Protein 2HEW (pdb70)

B-factor: mean 20.89, std 6.76, range [7.82, 51.7]

Sequence (128 aa):
PPIQRLRGAVTRCEDGQLFISSYKNEYQTMEVQNNSVVIKCDGLYIIYLKGSFFQEVKIDLHFREDHNPISIPMLNDGRRIVFTVVASLAFKDKVYLTVNAPDTLCEHLQINDGELIVVQLTPGYCAP

Radius of gyration: 14.14 Å; Cα contacts (8 Å, |Δi|>4): 335; chains: 1; bounding box: 26×26×40 Å

Solvent-accessible surface area: 7323 Å² total; per-residue (Å²): 137,68,111,8,68,1,53,0,15,2,50,134,4,76,108,19,45,0,59,7,36,58,196,67,151,74,144,43,29,12,120,43,109,128,28,12,0,11,0,78,3,47,10,80,0,48,3,50,5,88,3,32,1,126,44,140,9,141,0,33,4,40,17,65,184,106,98,130,55,54,67,5,70,32,62,168,75,16,169,112,0,65,45,81,14,89,9,58,3,42,76,150,23,74,0,66,0,35,12,117,40,93,68,91,83,1,82,140,10,100,10,56,116,5,24,0,42,0,40,20,93,53,127,35,139,34,15,153

Secondary structure (DSSP, 8-state):
-PPPEEEEEEEEEETTEEEEE--SSS---SEEETTEEE--B-EEEEEEEEEEESS---EEEE--TTSPPEEEPPPTTSSEEEEEEEEEE-TT-EEEEEE-S-HHHHHH--EEEEEEEEEE-S---B--

Structure (mmCIF, N/CA/C/O backbone):
data_2HEW
#
_entry.id   2HEW
#
_cell.length_a   74.149
_cell.length_b   74.149
_cell.length_c   48.815
_cell.angle_alpha   90.00
_cell.angle_beta   90.00
_cell.angle_gamma   120.00
#
_symmetry.space_group_name_H-M   'P 63'
#
loop_
_entity.id
_entity.type
_entity.pdbx_description
1 polymer 'Tumor necrosis factor ligand superfamily member 4'
2 non-polymer 2-acetamido-2-deoxy-beta-D-glucopyranose
3 non-polymer 'SULFATE ION'
4 water water
#
loop_
_atom_site.group_PDB
_atom_site.id
_atom_site.type_symbol
_atom_site.label_atom_id
_atom_site.label_alt_id
_atom_site.label_comp_id
_atom_site.label_asym_id
_atom_site.label_entity_id
_atom_site.label_seq_id
_atom_site.pdbx_PDB_ins_code
_atom_site.Cartn_x
_atom_site.Cartn_y
_atom_site.Cartn_z
_atom_site.occupancy
_atom_site.B_iso_or_equiv
_atom_site.auth_seq_id
_atom_site.auth_comp_id
_atom_site.auth_asym_id
_atom_site.auth_atom_id
_atom_site.pdbx_PDB_model_num
ATOM 1 N N . PRO A 1 12 ? -8.814 50.033 10.354 1.00 34.33 58 PRO F N 1
ATOM 2 C CA . PRO A 1 12 ? -8.301 50.948 11.372 1.00 31.11 58 PRO F CA 1
ATOM 3 C C . PRO A 1 12 ? -7.016 50.459 12.046 1.00 28.59 58 PRO F C 1
ATOM 4 O O . PRO A 1 12 ? -6.696 49.268 11.996 1.00 31.80 58 PRO F O 1
ATOM 8 N N . PRO A 1 13 ? -6.284 51.377 12.689 1.00 24.78 59 PRO F N 1
ATOM 9 C CA . PRO A 1 13 ? -5.044 51.002 13.358 1.00 22.83 59 PRO F CA 1
ATOM 10 C C . PRO A 1 13 ? -5.311 50.248 14.657 1.00 20.93 59 PRO F C 1
ATOM 11 O O . PRO A 1 13 ? -6.440 50.240 15.146 1.00 21.96 59 PRO F O 1
ATOM 15 N N . ILE A 1 14 ? -4.277 49.624 15.214 1.00 18.99 60 ILE F N 1
ATOM 16 C CA . ILE A 1 14 ? -4.388 49.070 16.564 1.00 17.63 60 ILE F CA 1
ATOM 17 C C . ILE A 1 14 ? -4.936 50.167 17.473 1.00 16.83 60 ILE F C 1
ATOM 18 O O . ILE A 1 14 ? -4.466 51.307 17.464 1.00 16.48 60 ILE F O 1
ATOM 23 N N . GLN A 1 15 ? -5.944 49.821 18.259 1.00 15.12 61 GLN F N 1
ATOM 24 C CA . GLN A 1 15 ? -6.622 50.801 19.088 1.00 14.99 61 GLN F CA 1
ATOM 25 C C . GLN A 1 15 ? -5.864 51.014 20.381 1.00 15.33 61 GLN F C 1
ATOM 26 O O . GLN A 1 15 ? -5.596 50.062 21.102 1.00 16.88 61 GLN F O 1
ATOM 32 N N . ARG A 1 16 ? -5.496 52.261 20.657 1.00 12.95 62 ARG F N 1
ATOM 33 C CA . ARG A 1 16 ? -4.871 52.582 21.931 1.00 14.89 62 ARG F CA 1
ATOM 34 C C . ARG A 1 16 ? -5.129 53.999 22.368 1.00 13.29 62 ARG F C 1
ATOM 35 O O . ARG A 1 16 ? -5.370 54.904 21.557 1.00 13.99 62 ARG F O 1
ATOM 43 N N . LEU A 1 17 ? -5.053 54.174 23.675 1.00 15.59 63 LEU F N 1
ATOM 44 C CA . LEU A 1 17 ? -5.120 55.475 24.284 1.00 15.28 63 LEU F CA 1
ATOM 45 C C . LEU A 1 17 ? -4.268 55.452 25.542 1.00 15.13 63 LEU F C 1
ATOM 46 O O . LEU A 1 17 ? -4.352 54.512 26.329 1.00 16.78 63 LEU F O 1
ATOM 51 N N . ARG A 1 18 ? -3.458 56.495 25.735 1.00 14.74 64 ARG F N 1
ATOM 52 C CA . ARG A 1 18 ? -2.756 56.693 27.004 1.00 15.20 64 ARG F CA 1
ATOM 53 C C . ARG A 1 18 ? -3.194 58.044 27.521 1.00 15.62 64 ARG F C 1
ATOM 54 O O . ARG A 1 18 ? -2.877 59.066 26.922 1.00 17.48 64 ARG F O 1
ATOM 62 N N . GLY A 1 19 ? -3.961 58.038 28.603 1.00 16.07 65 GLY F N 1
ATOM 63 C CA . GLY A 1 19 ? -4.540 59.258 29.140 1.00 16.98 65 GLY F CA 1
ATOM 64 C C . GLY A 1 19 ? -3.985 59.627 30.494 1.00 17.09 65 GLY F C 1
ATOM 65 O O . GLY A 1 19 ? -3.574 58.766 31.266 1.00 17.37 65 GLY F O 1
ATOM 66 N N . ALA A 1 20 ? -4.007 60.916 30.790 1.00 16.38 66 ALA F N 1
ATOM 67 C CA . ALA A 1 20 ? -3.642 61.399 32.106 1.00 16.35 66 ALA F CA 1
ATOM 68 C C . ALA A 1 20 ? -4.859 61.239 32.997 1.00 17.26 66 ALA F C 1
ATOM 69 O O . ALA A 1 20 ? -5.966 61.570 32.593 1.00 17.71 66 ALA F O 1
ATOM 71 N N . VAL A 1 21 ? -4.646 60.733 34.203 1.00 16.06 67 VAL F N 1
ATOM 72 C CA . VAL A 1 21 ? -5.707 60.630 35.195 1.00 15.78 67 VAL F CA 1
ATOM 73 C C . VAL A 1 21 ? -5.400 61.748 36.175 1.00 16.24 67 VAL F C 1
ATOM 74 O O . VAL A 1 21 ? -4.469 61.650 36.961 1.00 16.41 67 VAL F O 1
ATOM 78 N N . THR A 1 22 ? -6.176 62.829 36.088 1.00 16.02 68 THR F N 1
ATOM 79 C CA . THR A 1 22 ? -5.739 64.134 36.582 1.00 17.34 68 THR F CA 1
ATOM 80 C C . THR A 1 22 ? -6.254 64.528 37.962 1.00 16.44 68 THR F C 1
ATOM 81 O O . THR A 1 22 ? -5.555 65.214 38.718 1.00 17.65 68 THR F O 1
ATOM 85 N N . ARG A 1 23 ? -7.485 64.131 38.263 1.00 15.75 69 ARG F N 1
ATOM 86 C CA . ARG A 1 23 ? -8.193 64.572 39.461 1.00 15.68 69 ARG F CA 1
ATOM 87 C C . ARG A 1 23 ? -9.492 63.789 39.613 1.00 12.99 69 ARG F C 1
ATOM 88 O O . ARG A 1 23 ? -9.860 63.008 38.737 1.00 14.41 69 ARG F O 1
ATOM 96 N N . CYS A 1 24 ? -10.176 64.011 40.733 1.00 13.36 70 CYS F N 1
ATOM 97 C CA . CYS A 1 24 ? -11.494 63.447 40.992 1.00 13.78 70 CYS F CA 1
ATOM 98 C C . CYS A 1 24 ? -12.499 64.579 41.171 1.00 15.06 70 CYS F C 1
ATOM 99 O O . CYS A 1 24 ? -12.214 65.552 41.860 1.00 13.74 70 CYS F O 1
ATOM 102 N N . GLU A 1 25 ? -13.655 64.460 40.526 1.00 15.36 71 GLU F N 1
ATOM 103 C CA . GLU A 1 25 ? -14.777 65.355 40.781 1.00 18.85 71 GLU F CA 1
ATOM 104 C C . GLU A 1 25 ? -16.073 64.565 40.751 1.00 18.90 71 GLU F C 1
ATOM 105 O O . GLU A 1 25 ? -16.279 63.758 39.850 1.00 17.04 71 GLU F O 1
ATOM 111 N N . ASP A 1 26 ? -16.935 64.815 41.738 1.00 18.71 72 ASP F N 1
ATOM 112 C CA . ASP A 1 26 ? -18.229 64.142 41.848 1.00 18.22 72 ASP F CA 1
ATOM 113 C C . ASP A 1 26 ? -18.122 62.616 41.733 1.00 18.15 72 ASP F C 1
ATOM 114 O O . ASP A 1 26 ? -18.972 61.969 41.127 1.00 19.94 72 ASP F O 1
ATOM 119 N N . GLY A 1 27 ? -17.073 62.047 42.320 1.00 15.68 73 GLY F N 1
ATOM 120 C CA . GLY A 1 27 ? -16.909 60.601 42.363 1.00 15.91 73 GLY F CA 1
ATOM 121 C C . GLY A 1 27 ? -16.345 59.957 41.108 1.00 16.51 73 GLY F C 1
ATOM 122 O O . GLY A 1 27 ? -16.293 58.738 41.031 1.00 17.61 73 GLY F O 1
ATOM 123 N N . GLN A 1 28 ? -15.919 60.764 40.136 1.00 15.15 74 GLN F N 1
ATOM 124 C CA . GLN A 1 28 ? -15.341 60.238 38.905 1.00 14.99 74 GLN F CA 1
ATOM 125 C C . GLN A 1 28 ? -13.936 60.793 38.719 1.00 13.87 74 GLN F C 1
ATOM 126 O O . GLN A 1 28 ? -13.695 61.984 38.925 1.00 15.30 74 GLN F O 1
ATOM 132 N N . LEU A 1 29 ? -13.014 59.921 38.324 1.00 14.21 75 LEU F N 1
ATOM 133 C CA . LEU A 1 29 ? -11.676 60.362 37.957 1.00 13.72 75 LEU F CA 1
ATOM 134 C C . LEU A 1 29 ? -11.705 60.914 36.552 1.00 14.36 75 LEU F C 1
ATOM 135 O O . LEU A 1 29 ? -12.272 60.311 35.645 1.00 17.12 75 LEU F O 1
ATOM 140 N N . PHE A 1 30 ? -11.087 62.072 36.381 1.00 13.68 76 PHE F N 1
ATOM 141 C CA . PHE A 1 30 ? -10.998 62.699 35.074 1.00 13.76 76 PHE F CA 1
ATOM 142 C C . PHE A 1 30 ? -9.877 62.062 34.267 1.00 15.24 76 PHE F C 1
ATOM 143 O O . PHE A 1 30 ? -8.825 61.708 34.806 1.00 17.61 76 PHE F O 1
ATOM 151 N N . ILE A 1 31 ? -10.128 61.905 32.973 1.00 15.50 77 ILE F N 1
ATOM 152 C CA . ILE A 1 31 ? -9.175 61.315 32.048 1.00 15.38 77 ILE F CA 1
ATOM 153 C C . ILE A 1 31 ? -8.991 62.281 30.897 1.00 18.04 77 ILE F C 1
ATOM 154 O O . ILE A 1 31 ? -9.970 62.691 30.271 1.00 19.54 77 ILE F O 1
ATOM 159 N N . SER A 1 32 ? -7.734 62.620 30.634 1.00 18.39 78 SER F N 1
ATOM 160 C CA . SER A 1 32 ? -7.343 63.575 29.602 1.00 19.51 78 SER F CA 1
ATOM 161 C C . SER A 1 32 ? -6.473 62.879 28.557 1.00 19.75 78 SER F C 1
ATOM 162 O O . SER A 1 32 ? -5.622 62.068 28.902 1.00 21.81 78 SER F O 1
ATOM 165 N N . SER A 1 33 ? -6.669 63.206 27.284 1.00 21.32 79 SER F N 1
ATOM 166 C CA . SER A 1 33 ? -5.804 62.674 26.231 1.00 20.00 79 SER F CA 1
ATOM 167 C C . SER A 1 33 ? -4.481 63.451 26.087 1.00 19.51 79 SER F C 1
ATOM 168 O O . SER A 1 33 ? -3.704 63.159 25.176 1.00 18.96 79 SER F O 1
ATOM 171 N N . TYR A 1 34 ? -4.221 64.411 26.986 1.00 18.72 80 TYR F N 1
ATOM 172 C CA . TYR A 1 34 ? -2.985 65.209 26.973 1.00 19.32 80 TYR F CA 1
ATOM 173 C C . TYR A 1 34 ? -1.793 64.412 27.493 1.00 20.18 80 TYR F C 1
ATOM 174 O O . TYR A 1 34 ? -1.374 64.542 28.651 1.00 22.67 80 TYR F O 1
ATOM 183 N N . LYS A 1 35 ? -1.264 63.577 26.611 1.00 18.78 81 LYS F N 1
ATOM 184 C CA . LYS A 1 35 ? -0.049 62.807 26.843 1.00 17.48 81 LYS F CA 1
ATOM 185 C C . LYS A 1 35 ? 0.719 62.769 25.531 1.00 17.08 81 LYS F C 1
ATOM 186 O O . LYS A 1 35 ? 0.126 62.916 24.449 1.00 16.54 81 LYS F O 1
ATOM 192 N N . ASN A 1 36 ? 2.026 62.536 25.609 1.00 15.86 82 ASN F N 1
ATOM 193 C CA . ASN A 1 36 ? 2.833 62.369 24.396 1.00 14.60 82 ASN F CA 1
ATOM 194 C C . ASN A 1 36 ? 2.657 60.972 23.832 1.00 16.29 82 ASN F C 1
ATOM 195 O O . ASN A 1 36 ? 3.543 60.120 23.922 1.00 16.92 82 ASN F O 1
ATOM 200 N N . GLU A 1 37 ? 1.482 60.748 23.254 1.00 15.38 83 GLU F N 1
ATOM 201 C CA . GLU A 1 37 ? 1.122 59.460 22.708 1.00 15.56 83 GLU F CA 1
ATOM 202 C C . GLU A 1 37 ? 0.269 59.677 21.484 1.00 15.38 83 GLU F C 1
ATOM 203 O O . GLU A 1 37 ? -0.584 60.562 21.469 1.00 16.73 83 GLU F O 1
ATOM 209 N N . TYR A 1 38 ? 0.492 58.859 20.465 1.00 16.41 84 TYR F N 1
ATOM 210 C CA . TYR A 1 38 ? -0.396 58.829 19.316 1.00 16.91 84 TYR F CA 1
ATOM 211 C C . TYR A 1 38 ? -1.656 58.074 19.738 1.00 15.81 84 TYR F C 1
ATOM 212 O O . TYR A 1 38 ? -1.608 56.865 19.994 1.00 17.73 84 TYR F O 1
ATOM 221 N N . GLN A 1 39 ? -2.762 58.808 19.859 1.00 15.47 85 GLN F N 1
ATOM 222 C CA . GLN A 1 39 ? -4.028 58.250 20.328 1.00 15.86 85 GLN F CA 1
ATOM 223 C C . GLN A 1 39 ? -4.845 57.810 19.131 1.00 17.47 85 GLN F C 1
ATOM 224 O O . GLN A 1 39 ? -4.950 58.540 18.143 1.00 19.66 85 GLN F O 1
ATOM 230 N N . THR A 1 40 ? -5.419 56.616 19.211 1.00 16.44 86 THR F N 1
ATOM 231 C CA . THR A 1 40 ? -6.337 56.154 18.169 1.00 15.71 86 THR F CA 1
ATOM 232 C C . THR A 1 40 ? -7.744 55.882 18.709 1.00 17.57 86 THR F C 1
ATOM 233 O O . THR A 1 40 ? -8.589 55.374 17.978 1.00 20.26 86 THR F O 1
ATOM 237 N N . MET A 1 41 ? -7.986 56.209 19.980 1.00 18.29 87 MET F N 1
ATOM 238 C CA . MET A 1 41 ? -9.334 56.211 20.557 1.00 18.67 87 MET F CA 1
ATOM 239 C C . MET A 1 41 ? -9.654 57.583 21.151 1.00 20.47 87 MET F C 1
ATOM 240 O O . MET A 1 41 ? -8.753 58.341 21.507 1.00 21.71 87 MET F O 1
ATOM 245 N N . GLU A 1 42 ? -10.945 57.890 21.253 1.00 19.52 88 GLU F N 1
ATOM 246 C CA . GLU A 1 42 ? -11.405 59.157 21.811 1.00 21.86 88 GLU F CA 1
ATOM 247 C C . GLU A 1 42 ? -11.726 59.044 23.292 1.00 18.59 88 GLU F C 1
ATOM 248 O O . GLU A 1 42 ? -12.140 57.991 23.775 1.00 17.20 88 GLU F O 1
ATOM 254 N N . VAL A 1 43 ? -11.543 60.149 24.005 1.00 19.38 89 VAL F N 1
ATOM 255 C CA . VAL A 1 43 ? -12.087 60.314 25.344 1.00 20.00 89 VAL F CA 1
ATOM 256 C C . VAL A 1 43 ? -13.292 61.245 25.245 1.00 19.55 89 VAL F C 1
ATOM 257 O O . VAL A 1 43 ? -13.207 62.333 24.661 1.00 22.14 89 VAL F O 1
ATOM 261 N N . GLN A 1 44 ? -14.410 60.806 25.809 1.00 19.88 90 GLN F N 1
ATOM 262 C CA . GLN A 1 44 ? -15.640 61.583 25.830 1.00 21.47 90 GLN F CA 1
ATOM 263 C C . GLN A 1 44 ? -16.182 61.545 27.253 1.00 18.25 90 GLN F C 1
ATOM 264 O O . GLN A 1 44 ? -16.403 60.470 27.808 1.00 20.71 90 GLN F O 1
ATOM 270 N N . ASN A 1 45 ? -16.380 62.720 27.845 1.00 21.03 91 ASN F N 1
ATOM 271 C CA . ASN A 1 45 ? -16.901 62.822 29.201 1.00 21.23 91 ASN F CA 1
ATOM 272 C C . ASN A 1 45 ? -16.132 61.924 30.169 1.00 17.84 91 ASN F C 1
ATOM 273 O O . ASN A 1 45 ? -16.724 61.172 30.941 1.00 20.54 91 ASN F O 1
ATOM 278 N N . ASN A 1 46 ? -14.803 61.994 30.091 1.00 16.95 92 ASN F N 1
ATOM 279 C CA . ASN A 1 46 ? -13.917 61.260 30.994 1.00 16.49 92 ASN F CA 1
ATOM 280 C C . ASN A 1 46 ? -14.051 59.736 30.915 1.00 16.96 92 ASN F C 1
ATOM 281 O O . ASN A 1 46 ? -13.731 59.020 31.867 1.00 16.93 92 ASN F O 1
ATOM 286 N N . SER A 1 47 ? -14.492 59.255 29.753 1.00 16.02 93 SER F N 1
ATOM 287 C CA . SER A 1 47 ? -14.522 57.828 29.444 1.00 17.15 93 SER F CA 1
ATOM 288 C C . SER A 1 47 ? -13.798 57.571 28.132 1.00 16.44 93 SER F C 1
ATOM 289 O O . SER A 1 47 ? -13.916 58.351 27.182 1.00 17.56 93 SER F O 1
ATOM 294 N N . VAL A 1 48 ? -13.091 56.448 28.067 1.00 14.99 94 VAL F N 1
ATOM 295 C CA . VAL A 1 48 ? -12.469 56.017 26.827 1.00 15.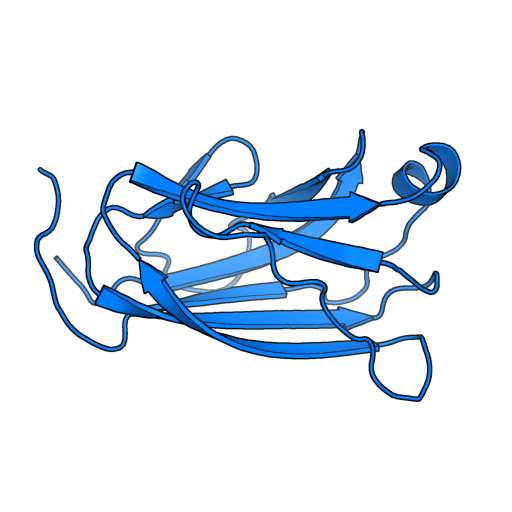91 94 VAL F CA 1
ATOM 296 C C . VAL A 1 48 ? -13.539 55.278 26.029 1.00 16.36 94 VAL F C 1
ATOM 297 O O . VAL A 1 48 ? -14.149 54.330 26.527 1.00 15.62 94 VAL F O 1
ATOM 301 N N . VAL A 1 49 ? -13.748 55.718 24.791 1.00 16.33 95 VAL F N 1
ATOM 302 C CA . VAL A 1 49 ? -14.816 55.218 23.935 1.00 16.51 95 VAL F CA 1
ATOM 303 C C . VAL A 1 49 ? -14.293 54.088 23.062 1.00 15.55 95 VAL F C 1
ATOM 304 O O . VAL A 1 49 ? -13.435 54.302 22.218 1.00 16.77 95 VAL F O 1
ATOM 308 N N . ILE A 1 50 ? -14.809 52.881 23.264 1.00 14.81 96 ILE F N 1
ATOM 309 C CA . ILE A 1 50 ? -14.377 51.738 22.468 1.00 13.75 96 ILE F CA 1
ATOM 310 C C . ILE A 1 50 ? -15.133 51.713 21.146 1.00 13.88 96 ILE F C 1
ATOM 311 O O . ILE A 1 50 ? -16.361 51.779 21.116 1.00 14.74 96 ILE F O 1
ATOM 316 N N . LYS A 1 51 ? -14.384 51.615 20.052 1.00 15.75 97 LYS F N 1
ATOM 317 C CA . LYS A 1 51 ? -14.975 51.525 18.721 1.00 17.05 97 LYS F CA 1
ATOM 318 C C . LYS A 1 51 ? -14.785 50.158 18.073 1.00 15.63 97 LYS F C 1
ATOM 319 O O . LYS A 1 51 ? -15.608 49.755 17.258 1.00 16.53 97 LYS F O 1
ATOM 325 N N . CYS A 1 52 ? -13.719 49.452 18.447 1.00 14.49 98 CYS F N 1
ATOM 326 C CA . CYS A 1 52 ? -13.404 48.148 17.881 1.00 14.80 98 CYS F CA 1
ATOM 327 C C . CYS A 1 52 ? -13.377 47.053 18.937 1.00 14.64 98 CYS F C 1
ATOM 328 O O . CYS A 1 52 ? -12.811 47.221 20.012 1.00 15.41 98 CYS F O 1
ATOM 331 N N . ASP A 1 53 ? -13.964 45.912 18.604 1.00 13.84 99 ASP F N 1
ATOM 332 C CA . ASP A 1 53 ? -13.924 44.754 19.487 1.00 14.62 99 ASP F CA 1
ATOM 333 C C . ASP A 1 53 ? -12.493 44.250 19.624 1.00 14.33 99 ASP F C 1
ATOM 334 O O . ASP A 1 53 ? -11.685 44.360 18.704 1.00 14.84 99 ASP F O 1
ATOM 339 N N . GLY A 1 54 ? -12.199 43.645 20.760 1.00 14.54 100 GLY F N 1
ATOM 340 C CA . GLY A 1 54 ? -10.937 42.952 20.933 1.00 15.13 100 GLY F CA 1
ATOM 341 C C . GLY A 1 54 ? -10.671 42.639 22.386 1.00 12.39 100 GLY F C 1
ATOM 342 O O . GLY A 1 54 ? -11.386 43.120 23.289 1.00 14.68 100 GLY F O 1
ATOM 343 N N . LEU A 1 55 ? -9.650 41.820 22.618 1.00 13.67 101 LEU F N 1
ATOM 344 C CA . LEU A 1 55 ? -9.042 41.757 23.940 1.00 14.27 101 LEU F CA 1
ATOM 345 C C . LEU A 1 55 ? -8.157 42.984 24.075 1.00 13.65 101 LEU F C 1
ATOM 346 O O . LEU A 1 55 ? -7.434 43.331 23.136 1.00 15.01 101 LEU F O 1
ATOM 351 N N . TYR A 1 56 ? -8.285 43.680 25.199 1.00 13.98 102 TYR F N 1
ATOM 352 C CA . TYR A 1 56 ? -7.477 44.854 25.493 1.00 13.82 102 TYR F CA 1
ATOM 353 C C . TYR A 1 56 ? -6.790 44.700 26.845 1.00 14.44 102 TYR F C 1
ATOM 354 O O . TYR A 1 56 ? -7.348 44.110 27.776 1.00 15.36 102 TYR F O 1
ATOM 363 N N . ILE A 1 57 ? -5.589 45.254 26.960 1.00 14.20 103 ILE F N 1
ATOM 364 C CA . ILE A 1 57 ? -5.059 45.559 28.291 1.00 15.09 103 ILE F CA 1
ATOM 365 C C . ILE A 1 57 ? -5.570 46.907 28.744 1.00 14.96 103 ILE F C 1
ATOM 366 O O . ILE A 1 57 ? -5.661 47.845 27.956 1.00 16.30 103 ILE F O 1
ATOM 375 N N . ILE A 1 58 ? -5.932 46.969 30.023 1.00 16.20 104 ILE F N 1
ATOM 376 C CA . ILE A 1 58 ? -6.277 48.209 30.699 1.00 16.16 104 ILE F CA 1
ATOM 377 C C . ILE A 1 58 ? -5.314 48.280 31.874 1.00 16.48 104 ILE F C 1
ATOM 378 O O . ILE A 1 58 ? -5.273 47.374 32.704 1.00 18.15 104 ILE F O 1
ATOM 383 N N . TYR A 1 59 ? -4.541 49.357 31.921 1.00 16.16 105 TYR F N 1
ATOM 384 C CA . TYR A 1 59 ? -3.461 49.531 32.876 1.00 15.69 105 TYR F CA 1
ATOM 385 C C . TYR A 1 59 ? -3.627 50.883 33.541 1.00 15.73 105 TYR F C 1
ATOM 386 O O . TYR A 1 59 ? -3.825 51.891 32.863 1.00 15.44 105 TYR F O 1
ATOM 395 N N . LEU A 1 60 ? -3.557 50.893 34.869 1.00 14.76 106 LEU F N 1
ATOM 396 C CA . LEU A 1 60 ? -3.658 52.130 35.637 1.00 14.47 106 LEU F CA 1
ATOM 397 C C . LEU A 1 60 ? -2.442 52.239 36.529 1.00 13.95 106 LEU F C 1
ATOM 398 O O . LEU A 1 60 ? -2.086 51.284 37.214 1.00 14.71 106 LEU F O 1
ATOM 403 N N . LYS A 1 61 ? -1.829 53.417 36.518 1.00 15.12 107 LYS F N 1
ATOM 404 C CA . LYS A 1 61 ? -0.709 53.736 37.393 1.00 16.76 107 LYS F CA 1
ATOM 405 C C . LYS A 1 61 ? -0.951 55.106 38.002 1.00 15.25 107 LYS F C 1
ATOM 406 O O . LYS A 1 61 ? -1.480 56.001 37.341 1.00 16.52 107 LYS F O 1
ATOM 412 N N . GLY A 1 62 ? -0.551 55.275 39.254 1.00 15.84 108 GLY F N 1
ATOM 413 C CA . GLY A 1 62 ? -0.525 56.604 39.835 1.00 17.05 108 GLY F CA 1
ATOM 414 C C . GLY A 1 62 ? -0.120 56.573 41.279 1.00 15.99 108 GLY F C 1
ATOM 415 O O . GLY A 1 62 ? -0.146 55.517 41.905 1.00 16.11 108 GLY F O 1
ATOM 416 N N . SER A 1 63 ? 0.285 57.740 41.774 1.00 16.46 109 SER F N 1
ATOM 417 C CA . SER A 1 63 ? 0.602 57.933 43.169 1.00 16.17 109 SER F CA 1
ATOM 418 C C . SER A 1 63 ? -0.559 58.746 43.718 1.00 16.11 109 SER F C 1
ATOM 419 O O . SER A 1 63 ? -0.820 59.859 43.274 1.00 17.46 109 SER F O 1
ATOM 422 N N . PHE A 1 64 ? -1.306 58.128 44.615 1.00 19.35 110 PHE F N 1
ATOM 423 C CA . PHE A 1 64 ? -2.567 58.672 45.091 1.00 20.30 110 PHE F CA 1
ATOM 424 C C . PHE A 1 64 ? -2.337 58.995 46.546 1.00 20.38 110 PHE F C 1
ATOM 425 O O . PHE A 1 64 ? -1.917 58.137 47.310 1.00 24.51 110 PHE F O 1
ATOM 433 N N . PHE A 1 65 ? -2.606 60.238 46.937 1.00 21.82 111 PHE F N 1
ATOM 434 C CA . PHE A 1 65 ? -2.237 60.718 48.272 1.00 20.62 111 PHE F CA 1
ATOM 435 C C . PHE A 1 65 ? -3.350 60.583 49.318 1.00 21.22 111 PHE F C 1
ATOM 436 O O . PHE A 1 65 ? -3.267 61.148 50.405 1.00 19.63 111 PHE F O 1
ATOM 444 N N . GLN A 1 66 ? -4.389 59.829 48.972 1.00 21.77 112 GLN F N 1
ATOM 445 C CA . GLN A 1 66 ? -5.268 59.221 49.968 1.00 23.59 112 GLN F CA 1
ATOM 446 C C . GLN A 1 66 ? -5.323 57.731 49.638 1.00 24.59 112 GL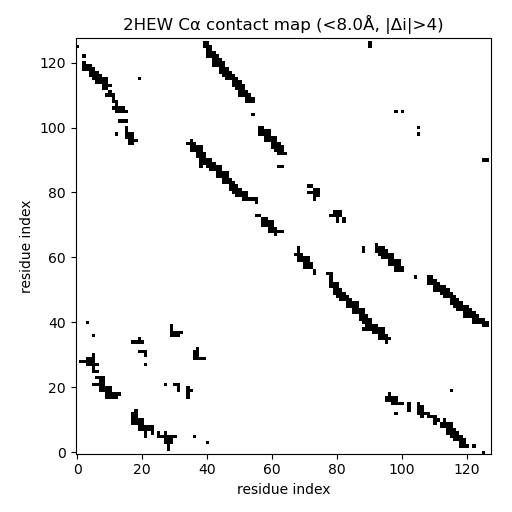N F C 1
ATOM 447 O O . GLN A 1 66 ? -5.178 57.359 48.478 1.00 25.87 112 GLN F O 1
ATOM 453 N N . GLU A 1 67 ? -5.491 56.887 50.654 1.00 25.73 113 GLU F N 1
ATOM 454 C CA . GLU A 1 67 ? -5.797 55.481 50.417 1.00 24.69 113 GLU F CA 1
ATOM 455 C C . GLU A 1 67 ? -7.163 55.469 49.762 1.00 22.34 113 GLU F C 1
ATOM 456 O O . GLU A 1 67 ? -8.122 56.003 50.317 1.00 23.49 113 GLU F O 1
ATOM 462 N N . VAL A 1 68 ? -7.239 54.891 48.567 1.00 21.67 114 VAL F N 1
ATOM 463 C CA . VAL A 1 68 ? -8.395 55.079 47.695 1.00 22.38 114 VAL F CA 1
ATOM 464 C C . VAL A 1 68 ? -9.012 53.758 47.298 1.00 21.58 114 VAL F C 1
ATOM 465 O O . VAL A 1 68 ? -8.313 52.746 47.153 1.00 22.59 114 VAL F O 1
ATOM 469 N N . LYS A 1 69 ? -10.332 53.782 47.142 1.00 21.32 115 LYS F N 1
ATOM 470 C CA . LYS A 1 69 ? -11.089 52.668 46.592 1.00 20.88 115 LYS F CA 1
ATOM 471 C C . LYS A 1 69 ? -11.607 53.108 45.229 1.00 20.11 115 LYS F C 1
ATOM 472 O O . LYS A 1 69 ? -12.642 53.778 45.141 1.00 19.68 115 LYS F O 1
ATOM 478 N N . ILE A 1 70 ? -10.860 52.753 44.186 1.00 18.52 116 ILE F N 1
ATOM 479 C CA . ILE A 1 70 ? -11.212 53.095 42.810 1.00 18.46 116 ILE F CA 1
ATOM 480 C C . ILE A 1 70 ? -11.834 51.879 42.131 1.00 17.28 116 ILE F C 1
ATOM 481 O O . ILE A 1 70 ? -11.321 50.767 42.257 1.00 19.11 116 ILE F O 1
ATOM 486 N N . ASP A 1 71 ? -12.923 52.108 41.397 1.00 15.31 117 ASP F N 1
ATOM 487 C CA . ASP A 1 71 ? -13.569 51.077 40.589 1.00 15.89 117 ASP F CA 1
ATOM 488 C C . ASP A 1 71 ? -13.319 51.339 39.109 1.00 14.80 117 ASP F C 1
ATOM 489 O O . ASP A 1 71 ? -13.548 52.452 38.622 1.00 15.53 117 ASP F O 1
ATOM 494 N N . LEU A 1 72 ? -12.862 50.303 38.407 1.00 15.66 118 LEU F N 1
ATOM 495 C CA . LEU A 1 72 ? -12.700 50.326 36.956 1.00 15.55 118 LEU F CA 1
ATOM 496 C C . LEU A 1 72 ? -13.951 49.757 36.283 1.00 15.63 118 LEU F C 1
ATOM 497 O O . LEU A 1 72 ? -14.297 48.588 36.479 1.00 16.62 118 LEU F O 1
ATOM 502 N N . HIS A 1 73 ? -14.616 50.607 35.508 1.00 15.26 119 HIS F N 1
ATOM 503 C CA . HIS A 1 73 ? -15.784 50.241 34.718 1.00 16.07 119 HIS F CA 1
ATOM 504 C C . HIS A 1 73 ? -15.335 50.070 33.276 1.00 17.52 119 HIS F C 1
ATOM 505 O O . HIS A 1 73 ? -14.670 50.942 32.724 1.00 18.05 119 HIS F O 1
ATOM 512 N N . PHE A 1 74 ? -15.694 48.943 32.670 1.00 17.51 120 PHE F N 1
ATOM 513 C CA . PHE A 1 74 ? -15.238 48.637 31.315 1.00 19.20 120 PHE F CA 1
ATOM 514 C C . PHE A 1 74 ? -16.336 48.075 30.408 1.00 18.39 120 PHE F C 1
ATOM 515 O O . PHE A 1 74 ? -16.254 48.192 29.187 1.00 19.63 120 PHE F O 1
ATOM 523 N N . ARG A 1 75 ? -17.368 47.483 30.998 1.00 18.34 121 ARG F N 1
ATOM 524 C CA . ARG A 1 75 ? -18.519 47.009 30.228 1.00 17.91 121 ARG F CA 1
ATOM 525 C C . ARG A 1 75 ? -19.714 46.860 31.166 1.00 19.17 121 ARG F C 1
ATOM 526 O O . ARG A 1 75 ? -19.580 46.369 32.293 1.00 21.56 121 ARG F O 1
ATOM 534 N N . GLU A 1 76 ? -20.881 47.297 30.697 1.00 20.01 122 GLU F N 1
ATOM 535 C CA . GLU A 1 76 ? -22.066 47.418 31.558 1.00 22.57 122 GLU F CA 1
ATOM 536 C C . GLU A 1 76 ? -22.639 46.086 32.040 1.00 21.47 122 GLU F C 1
ATOM 537 O O . GLU A 1 76 ? -23.363 46.048 33.038 1.00 23.19 122 GLU F O 1
ATOM 543 N N . ASP A 1 77 ? -22.324 45.004 31.328 1.00 20.73 123 ASP F N 1
ATOM 544 C CA . ASP A 1 77 ? -22.806 43.669 31.684 1.00 21.72 123 ASP F CA 1
ATOM 545 C C . ASP A 1 77 ? -21.894 42.883 32.643 1.00 21.81 123 ASP F C 1
ATOM 546 O O . ASP A 1 77 ? -22.178 41.733 32.961 1.00 23.76 123 ASP F O 1
ATOM 551 N N . HIS A 1 78 ? -20.807 43.501 33.101 1.00 21.27 124 HIS F N 1
ATOM 552 C CA . HIS A 1 78 ? -19.962 42.915 34.148 1.00 22.87 124 HIS F CA 1
ATOM 553 C C . HIS A 1 78 ? -19.787 43.924 35.286 1.00 24.15 124 HIS F C 1
ATOM 554 O O . HIS A 1 78 ? -19.883 45.134 35.077 1.00 24.44 124 HIS F O 1
ATOM 561 N N . ASN A 1 79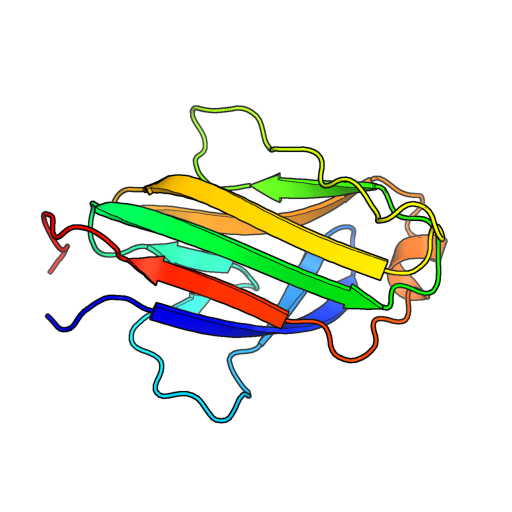 ? -19.532 43.423 36.490 1.00 22.84 125 ASN F N 1
ATOM 562 C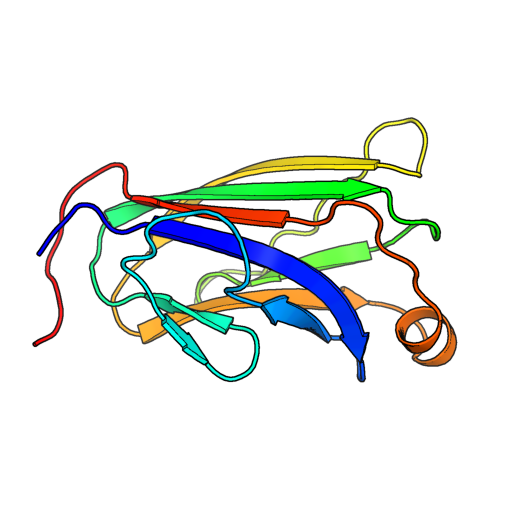 CA . ASN A 1 79 ? -19.267 44.307 37.630 1.00 23.22 125 ASN F CA 1
ATOM 563 C C . ASN A 1 79 ? -17.970 45.082 37.425 1.00 21.41 125 ASN F C 1
ATOM 564 O O . ASN A 1 79 ? -17.053 44.584 36.768 1.00 22.41 125 ASN F O 1
ATOM 569 N N . PRO A 1 80 ? -17.884 46.304 37.976 1.00 21.91 126 PRO F N 1
ATOM 570 C CA . PRO A 1 80 ? -16.601 46.987 37.932 1.00 21.55 126 PRO F CA 1
ATOM 571 C C . PRO A 1 80 ? -15.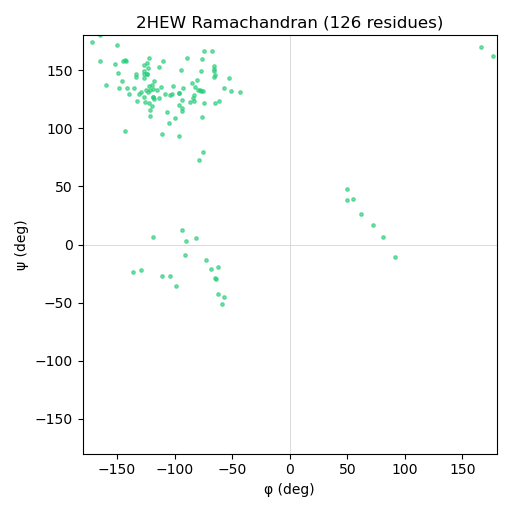575 46.243 38.770 1.00 20.61 126 PRO F C 1
ATOM 572 O O . PRO A 1 80 ? -15.939 45.511 39.697 1.00 22.12 126 PRO F O 1
ATOM 576 N N . ILE A 1 81 ? -14.307 46.403 38.416 1.00 19.44 127 ILE F N 1
ATOM 577 C CA . ILE A 1 81 ? -13.220 45.797 39.162 1.00 19.46 127 ILE F CA 1
ATOM 578 C C . ILE A 1 81 ? -12.718 46.815 40.177 1.00 17.96 127 ILE F C 1
ATOM 579 O O . ILE A 1 81 ? -12.353 47.932 39.825 1.00 19.11 127 ILE F O 1
ATOM 584 N N . SER A 1 82 ? -12.710 46.422 41.443 1.00 17.99 128 SER F N 1
ATOM 585 C CA . SER A 1 82 ? -12.121 47.242 42.496 1.00 17.94 128 SER F CA 1
ATOM 586 C C . SER A 1 82 ? -10.602 47.167 42.379 1.00 18.74 128 SER F C 1
ATOM 587 O O . SER A 1 82 ? -10.024 46.095 42.417 1.00 19.81 128 SER F O 1
ATOM 592 N N . ILE A 1 83 ? -9.960 48.313 42.215 1.00 17.19 129 ILE F N 1
ATOM 593 C CA . ILE A 1 83 ? -8.524 48.365 41.959 1.00 17.26 129 ILE F CA 1
ATOM 594 C C . ILE A 1 83 ? -7.757 48.353 43.277 1.00 18.10 129 ILE F C 1
ATOM 595 O O . ILE A 1 83 ? -7.954 49.233 44.100 1.00 19.43 129 ILE F O 1
ATOM 604 N N . PRO A 1 84 ? -6.864 47.365 43.465 1.00 18.06 130 PRO F N 1
ATOM 605 C CA . PRO A 1 84 ? -6.051 47.316 44.671 1.00 18.76 130 PRO F CA 1
ATOM 606 C C . PRO A 1 84 ? -4.912 48.321 44.611 1.00 17.79 130 PRO F C 1
ATOM 607 O O . PRO A 1 84 ? -4.418 48.628 43.528 1.00 19.43 130 PRO F O 1
ATOM 611 N N . MET A 1 85 ? -4.511 48.832 45.769 1.00 18.34 131 MET F N 1
ATOM 612 C CA . MET A 1 85 ? -3.293 49.614 45.864 1.00 19.95 131 MET F CA 1
ATOM 613 C C . MET A 1 85 ? -2.133 48.680 46.143 1.00 20.50 131 MET F C 1
ATOM 614 O O . MET A 1 85 ? -2.332 47.550 46.586 1.00 20.30 131 MET F O 1
ATOM 619 N N . LEU A 1 86 ? -0.924 49.153 45.865 1.00 19.46 132 LEU F N 1
ATOM 620 C CA . LEU A 1 86 ? 0.277 48.450 46.293 1.00 20.50 132 LEU F CA 1
ATOM 621 C C . LEU A 1 86 ? 0.348 48.510 47.821 1.00 21.98 132 LEU F C 1
ATOM 622 O O . LEU A 1 86 ? -0.370 49.288 48.461 1.00 21.59 132 LEU F O 1
ATOM 627 N N . ASN A 1 87 ? 1.213 47.692 48.408 1.00 23.94 133 ASN F N 1
ATOM 628 C CA . ASN A 1 87 ? 1.246 47.543 49.867 1.00 24.54 133 ASN F CA 1
ATOM 629 C C . ASN A 1 87 ? 1.601 48.808 50.650 1.00 25.14 133 ASN F C 1
ATOM 630 O O . ASN A 1 87 ? 1.295 48.898 51.840 1.00 27.95 133 ASN F O 1
ATOM 635 N N . ASP A 1 88 ? 2.219 49.789 49.990 1.00 24.82 134 ASP F N 1
ATOM 636 C CA . ASP A 1 88 ? 2.525 51.066 50.638 1.00 25.10 134 ASP F CA 1
ATOM 637 C C . ASP A 1 88 ? 1.297 51.961 50.878 1.00 24.77 134 ASP F C 1
ATOM 638 O O . ASP A 1 88 ? 1.382 52.933 51.628 1.00 26.84 134 ASP F O 1
ATOM 643 N N . GLY A 1 89 ? 0.166 51.630 50.254 1.00 23.76 135 GLY F N 1
ATOM 644 C CA . GLY A 1 89 ? -1.070 52.400 50.420 1.00 22.21 135 GLY F CA 1
ATOM 645 C C . GLY A 1 89 ? -1.039 53.756 49.735 1.00 22.44 135 GLY F C 1
ATOM 646 O O . GLY A 1 89 ? -1.869 54.620 50.027 1.00 22.98 135 GLY F O 1
ATOM 647 N N . ARG A 1 90 ? -0.094 53.934 48.813 1.00 20.80 136 ARG F N 1
ATOM 648 C CA . ARG A 1 90 ? 0.134 55.219 48.150 1.00 21.72 136 ARG F CA 1
ATOM 649 C C . ARG A 1 90 ? 0.172 55.125 46.626 1.00 19.97 136 ARG F C 1
ATOM 650 O O . ARG A 1 90 ? -0.018 56.123 45.946 1.00 25.10 136 ARG F O 1
ATOM 658 N N . ARG A 1 91 ? 0.448 53.942 46.088 1.00 17.28 137 ARG F N 1
ATOM 659 C CA . ARG A 1 91 ? 0.568 53.768 44.654 1.00 17.46 137 ARG F CA 1
ATOM 660 C C . ARG A 1 91 ? -0.395 52.714 44.139 1.00 15.06 137 ARG F C 1
ATOM 661 O O . ARG A 1 91 ? -0.763 51.783 44.850 1.00 15.24 137 ARG F O 1
ATOM 669 N N . ILE A 1 92 ? -0.782 52.885 42.882 1.00 14.86 138 ILE F N 1
ATOM 670 C CA . ILE A 1 92 ? -1.470 51.863 42.102 1.00 15.16 138 ILE F CA 1
ATOM 671 C C . ILE A 1 92 ? -0.618 51.595 40.874 1.00 15.24 138 ILE F C 1
ATOM 672 O O . ILE A 1 92 ? -0.147 52.531 40.234 1.00 15.00 138 ILE F O 1
ATOM 677 N N . VAL A 1 93 ? -0.391 50.315 40.583 1.00 15.93 139 VAL F N 1
ATOM 678 C CA . VAL A 1 93 ? 0.166 49.865 39.302 1.00 16.50 139 VAL F CA 1
ATOM 679 C C . VAL A 1 93 ? -0.549 48.550 39.000 1.00 16.60 139 VAL F C 1
ATOM 680 O O . VAL A 1 93 ? -0.175 47.499 39.529 1.00 21.65 139 VAL F O 1
ATOM 684 N N . PHE A 1 94 ? -1.583 48.619 38.167 1.00 15.70 140 PHE F N 1
ATOM 685 C CA . PHE A 1 94 ? -2.560 47.534 38.053 1.00 16.70 140 PHE F CA 1
ATOM 686 C C . PHE A 1 94 ? -2.865 47.241 36.596 1.00 15.17 140 PHE F C 1
ATOM 687 O O . PHE A 1 94 ? -3.092 48.158 35.814 1.00 16.11 140 PHE F O 1
ATOM 695 N N . THR A 1 95 ? -2.879 45.958 36.245 1.00 14.78 141 THR F N 1
ATOM 696 C CA . THR A 1 95 ? -3.123 45.500 34.883 1.00 15.54 141 THR F CA 1
ATOM 697 C C . THR A 1 95 ? -4.309 44.546 34.840 1.00 14.50 141 THR F C 1
ATOM 698 O O . THR A 1 95 ? -4.378 43.579 35.613 1.00 15.83 141 THR F O 1
ATOM 705 N N . VAL A 1 96 ? -5.212 44.823 33.909 1.00 15.64 142 VAL F N 1
ATOM 706 C CA . VAL A 1 96 ? -6.358 43.978 33.614 1.00 16.86 142 VAL F CA 1
ATOM 707 C C . VAL A 1 96 ? -6.308 43.639 32.126 1.00 15.68 142 VAL F C 1
ATOM 708 O O . VAL A 1 96 ? -5.833 44.435 31.323 1.00 16.32 142 VAL F O 1
ATOM 712 N N . VAL A 1 97 ? -6.767 42.445 31.769 1.00 14.19 143 VAL F N 1
ATOM 713 C CA . VAL A 1 97 ? -7.064 42.112 30.388 1.00 14.51 143 VAL F CA 1
ATOM 714 C C . VAL A 1 97 ? -8.559 41.863 30.302 1.00 14.41 143 VAL F C 1
ATOM 715 O O . VAL A 1 97 ? -9.122 41.164 31.142 1.00 14.67 143 VAL F O 1
ATOM 719 N N . ALA A 1 98 ? -9.197 42.459 29.304 1.00 14.30 144 ALA F N 1
ATOM 720 C CA . ALA A 1 98 ? -10.644 42.392 29.196 1.00 14.71 144 ALA F CA 1
ATOM 721 C C . ALA A 1 98 ? -11.088 42.333 27.756 1.00 14.29 144 ALA F C 1
ATOM 722 O O . ALA A 1 98 ? -10.357 42.738 26.855 1.00 14.98 144 ALA F O 1
ATOM 724 N N . SER A 1 99 ? -12.300 41.829 27.563 1.00 14.33 145 SER F N 1
ATOM 725 C CA . SER A 1 99 ? -12.905 41.711 26.247 1.00 13.12 145 SER F CA 1
ATOM 726 C C . SER A 1 99 ? -13.870 42.874 26.053 1.00 13.64 145 SER F C 1
ATOM 727 O O . SER A 1 99 ? -14.926 42.915 26.670 1.00 15.00 145 SER F O 1
ATOM 730 N N . LEU A 1 100 ? -13.491 43.809 25.188 1.00 13.65 146 LEU F N 1
ATOM 731 C CA . LEU A 1 100 ? -14.249 45.029 24.989 1.00 12.77 146 LEU F CA 1
ATOM 732 C C . LEU A 1 100 ? -14.911 45.015 23.619 1.00 11.76 146 LEU F C 1
ATOM 733 O O . LEU A 1 100 ? -14.483 44.296 22.708 1.00 13.59 146 LEU F O 1
ATOM 738 N N . ALA A 1 101 ? -15.966 45.811 23.496 1.00 12.27 147 ALA F N 1
ATOM 739 C CA . ALA A 1 101 ? -16.751 45.868 22.273 1.00 12.45 147 ALA F CA 1
ATOM 740 C C . ALA A 1 101 ? -17.204 47.288 22.018 1.00 13.71 147 ALA F C 1
ATOM 741 O O . ALA A 1 101 ? -17.252 48.119 22.930 1.00 13.17 147 ALA F O 1
ATOM 743 N N . PHE A 1 102 ? -17.540 47.554 20.763 1.00 15.34 148 PHE F N 1
ATOM 744 C CA . PHE A 1 102 ? -18.155 48.816 20.378 1.00 14.72 148 PHE F CA 1
ATOM 745 C C . PHE A 1 102 ? -19.224 49.216 21.385 1.00 15.21 148 PHE F C 1
ATOM 746 O O . PHE A 1 102 ? -20.058 48.397 21.775 1.00 14.51 148 PHE F O 1
ATOM 754 N N . LYS A 1 103 ? -19.140 50.475 21.823 1.00 16.65 149 LYS F N 1
ATOM 755 C CA . LYS A 1 103 ? -20.077 51.130 22.756 1.00 18.14 149 LYS F CA 1
ATOM 756 C C . LYS A 1 103 ? -19.690 51.009 24.230 1.00 16.78 149 LYS F C 1
ATOM 757 O O . LYS A 1 103 ? -20.267 51.696 25.084 1.00 19.16 149 LYS F O 1
ATOM 763 N N . ASP A 1 104 ? -18.700 50.167 24.527 1.00 14.59 150 ASP F N 1
ATOM 764 C CA . ASP A 1 104 ? -18.148 50.100 25.871 1.00 14.96 150 ASP F CA 1
ATOM 765 C C . ASP A 1 104 ? -17.480 51.442 26.179 1.00 14.31 150 ASP F C 1
ATOM 766 O O . ASP A 1 104 ? -16.922 52.085 25.288 1.00 15.78 150 ASP F O 1
ATOM 771 N N . LYS A 1 105 ? -17.551 51.838 27.446 1.00 15.98 151 LYS F N 1
ATOM 772 C CA . LYS A 1 105 ? -16.925 53.057 27.950 1.00 16.95 151 LYS F CA 1
ATOM 773 C C . LYS A 1 105 ? -16.044 52.646 29.118 1.00 16.77 151 LYS F C 1
ATOM 774 O O . LYS A 1 105 ? -16.522 52.036 30.079 1.00 20.57 151 LYS F O 1
ATOM 780 N N . VAL A 1 106 ? -14.757 52.961 29.037 1.00 14.98 152 VAL F N 1
ATOM 781 C CA . VAL A 1 106 ? -13.842 52.651 30.123 1.00 16.07 152 VAL F CA 1
ATOM 782 C C . VAL A 1 106 ? -13.713 53.907 30.976 1.00 15.13 152 VAL F C 1
ATOM 783 O O . VAL A 1 106 ? -13.307 54.956 30.487 1.00 14.98 152 VAL F O 1
ATOM 787 N N . TYR A 1 107 ? -14.072 53.803 32.251 1.00 15.68 153 TYR F N 1
ATOM 788 C CA . TYR A 1 107 ? -13.977 54.948 33.148 1.00 15.00 153 TYR F CA 1
ATOM 789 C C . TYR A 1 107 ? -13.709 54.504 34.576 1.00 14.39 153 TYR F C 1
ATOM 790 O O . TYR A 1 107 ? -13.726 53.311 34.885 1.00 15.30 153 TYR F O 1
ATOM 799 N N . LEU A 1 108 ? -13.438 55.481 35.438 1.00 14.62 154 LEU F N 1
ATOM 800 C CA . LEU A 1 108 ? -12.935 55.216 36.776 1.00 14.16 154 LEU F CA 1
ATOM 801 C C . LEU A 1 108 ? -13.763 56.015 37.753 1.00 14.32 154 LEU F C 1
ATOM 802 O O . LEU A 1 108 ? -13.955 57.211 37.551 1.00 14.79 154 LEU F O 1
ATOM 807 N N . THR A 1 109 ? -14.266 55.361 38.795 1.00 14.61 155 THR F N 1
ATOM 808 C CA . THR A 1 109 ? -14.992 56.064 39.853 1.00 16.14 155 THR F CA 1
ATOM 809 C C . THR A 1 109 ? -14.332 55.835 41.200 1.00 17.71 155 THR F C 1
ATOM 810 O O . THR A 1 109 ? -13.578 54.886 41.383 1.00 17.14 155 THR F O 1
ATOM 814 N N . VAL A 1 110 ? -14.639 56.726 42.134 1.00 17.18 156 VAL F N 1
ATOM 815 C CA . VAL A 1 110 ? -14.067 56.706 43.471 1.00 20.01 156 VAL F CA 1
ATOM 816 C C . VAL A 1 110 ? -15.214 56.513 44.445 1.00 22.61 156 VAL F C 1
ATOM 817 O O . VAL A 1 110 ? -16.205 57.239 44.390 1.00 20.94 156 VAL F O 1
ATOM 821 N N . ASN A 1 111 ? -15.093 55.506 45.305 1.00 23.72 157 ASN F N 1
ATOM 822 C CA . ASN A 1 111 ? -16.070 55.275 46.347 1.00 23.81 157 ASN F CA 1
ATOM 823 C C . ASN A 1 111 ? -15.543 55.942 47.614 1.00 23.27 157 ASN F C 1
ATOM 824 O O . ASN A 1 111 ? -14.744 55.360 48.352 1.00 25.94 157 ASN F O 1
ATOM 829 N N . ALA A 1 112 ? -15.959 57.186 47.828 1.00 21.24 158 ALA F N 1
ATOM 830 C CA . ALA A 1 112 ? -15.507 57.972 48.975 1.00 20.22 158 ALA F CA 1
ATOM 831 C C . ALA A 1 112 ? -16.406 59.185 49.180 1.00 19.68 158 ALA F C 1
ATOM 832 O O . ALA A 1 112 ? -17.081 59.621 48.244 1.00 19.41 158 ALA F O 1
ATOM 834 N N . PRO A 1 113 ? -16.415 59.740 50.405 1.00 19.80 159 PRO F N 1
ATOM 835 C CA . PRO A 1 113 ? -17.074 61.025 50.630 1.00 20.70 159 PRO F CA 1
ATOM 836 C C . PRO A 1 113 ? -16.564 62.062 49.637 1.00 20.20 159 PRO F C 1
ATOM 837 O O . PRO A 1 113 ? -15.376 62.051 49.294 1.00 19.76 159 PRO F O 1
ATOM 841 N N . ASP A 1 114 ? -17.436 62.945 49.164 1.00 23.30 160 ASP F N 1
ATOM 842 C CA . ASP A 1 114 ? -17.041 63.831 48.071 1.00 23.19 160 ASP F CA 1
ATOM 843 C C . ASP A 1 114 ? -15.915 64.793 48.453 1.00 20.36 160 ASP F C 1
ATOM 844 O O . ASP A 1 114 ? -15.123 65.167 47.597 1.00 19.54 160 ASP F O 1
ATOM 849 N N . THR A 1 115 ? -15.817 65.177 49.723 1.00 19.03 161 THR F N 1
ATOM 850 C CA . THR A 1 115 ? -14.706 66.017 50.162 1.00 18.22 161 THR F CA 1
ATOM 851 C C . THR A 1 115 ? -13.364 65.359 49.847 1.00 16.95 161 THR F C 1
ATOM 852 O O . THR A 1 115 ? -12.447 66.008 49.339 1.00 13.90 161 THR F O 1
ATOM 856 N N . LEU A 1 116 ? -13.252 64.067 50.141 1.00 15.21 162 LEU F N 1
ATOM 857 C CA . LEU A 1 116 ? -12.021 63.342 49.847 1.00 16.41 162 LEU F CA 1
ATOM 858 C C . LEU A 1 116 ? -11.765 63.338 48.345 1.00 14.91 162 LEU F C 1
ATOM 859 O O . LEU A 1 116 ? -10.637 63.550 47.908 1.00 15.58 162 LEU F O 1
ATOM 864 N N . CYS A 1 117 ? -12.814 63.124 47.555 1.00 14.01 163 CYS F N 1
ATOM 865 C CA . CYS A 1 117 ? -12.685 63.153 46.100 1.00 13.84 163 CYS F CA 1
ATOM 866 C C . CYS A 1 117 ? -12.168 64.493 45.592 1.00 13.67 163 CYS F C 1
ATOM 867 O O . CYS A 1 117 ? -11.195 64.537 44.840 1.00 11.70 163 CYS F O 1
ATOM 870 N N . GLU A 1 118 ? -12.792 65.586 46.024 1.00 11.33 164 GLU F N 1
ATOM 871 C CA . GLU A 1 118 ? -12.432 66.907 45.497 1.00 13.80 164 GLU F CA 1
ATOM 872 C C . GLU A 1 118 ? -11.004 67.303 45.862 1.00 13.08 164 GLU F C 1
ATOM 873 O O . GLU A 1 118 ? -10.359 68.040 45.119 1.00 12.00 164 GLU F O 1
ATOM 879 N N . HIS A 1 119 ? -10.513 66.806 46.996 1.00 11.47 165 HIS F N 1
ATOM 880 C CA . HIS A 1 119 ? -9.159 67.113 47.467 1.00 12.32 165 HIS F CA 1
ATOM 881 C C . HIS A 1 119 ? -8.082 66.139 46.995 1.00 13.20 165 HIS F C 1
ATOM 882 O O . HIS A 1 119 ? -6.903 66.417 47.165 1.00 15.07 165 HIS F O 1
ATOM 889 N N . LEU A 1 120 ? -8.481 65.029 46.374 1.00 11.52 166 LEU F N 1
ATOM 890 C CA . LEU A 1 120 ? -7.541 63.974 46.016 1.00 12.78 166 LEU F CA 1
ATOM 891 C C . LEU A 1 120 ? -6.477 64.472 45.049 1.00 13.67 166 LEU F C 1
ATOM 892 O O . LEU A 1 120 ? -6.800 64.994 43.987 1.00 15.26 166 LEU F O 1
ATOM 897 N N . GLN A 1 121 ? -5.212 64.310 45.441 1.00 13.19 167 GLN F N 1
ATOM 898 C CA . GLN A 1 121 ? -4.076 64.572 44.569 1.00 13.66 167 GLN F CA 1
ATOM 899 C C . GLN A 1 121 ? -3.627 63.267 43.927 1.00 13.05 167 GLN F C 1
ATOM 900 O O . GLN A 1 121 ? -3.421 62.269 44.624 1.00 13.76 167 GLN F O 1
ATOM 906 N N . ILE A 1 122 ? -3.468 63.291 42.607 1.00 14.87 168 ILE F N 1
ATOM 907 C CA . ILE A 1 122 ? -2.938 62.170 41.853 1.00 14.23 168 ILE F CA 1
ATOM 908 C C . ILE A 1 122 ? -1.694 62.638 41.110 1.00 15.01 168 ILE F C 1
ATOM 909 O O . ILE A 1 122 ? -1.783 63.526 40.258 1.00 16.28 168 ILE F O 1
ATOM 914 N N . ASN A 1 123 ? -0.545 62.066 41.464 1.00 15.48 169 ASN F N 1
ATOM 915 C CA . ASN A 1 123 ? 0.721 62.367 40.795 1.00 16.64 169 ASN F CA 1
ATOM 916 C C . ASN A 1 123 ? 0.990 61.329 39.730 1.00 16.40 169 ASN F C 1
ATOM 917 O O . ASN A 1 123 ? 0.919 60.136 40.009 1.00 16.84 169 ASN F O 1
ATOM 922 N N . ASP A 1 124 ? 1.316 61.796 38.529 1.00 19.57 170 ASP F N 1
ATOM 923 C CA . ASP A 1 124 ? 1.746 60.936 37.438 1.00 20.03 170 ASP F CA 1
ATOM 924 C C . ASP A 1 124 ? 0.722 59.831 37.167 1.00 19.47 170 ASP F C 1
ATOM 925 O O . ASP A 1 124 ? 1.079 58.688 36.901 1.00 21.30 170 ASP F O 1
ATOM 930 N N . GLY A 1 125 ? -0.556 60.184 37.251 1.00 17.25 171 GLY F N 1
ATOM 931 C CA . GLY A 1 125 ? -1.620 59.220 36.995 1.00 15.70 171 GLY F CA 1
ATOM 932 C C . GLY A 1 125 ? -1.803 58.999 35.510 1.00 14.75 171 GLY F C 1
ATOM 933 O O . GLY A 1 125 ? -1.873 59.962 34.732 1.00 15.81 171 GLY F O 1
ATOM 934 N N . GLU A 1 126 ? -1.886 57.736 35.104 1.00 14.97 172 GLU F N 1
ATOM 935 C CA . GLU A 1 126 ? -2.197 57.450 33.718 1.00 15.61 172 GLU F CA 1
ATOM 936 C C . GLU A 1 126 ? -2.968 56.159 33.546 1.00 14.33 172 GLU F C 1
ATOM 937 O O . GLU A 1 126 ? -2.824 55.212 34.322 1.00 15.78 172 GLU F O 1
ATOM 943 N N . LEU A 1 127 ? -3.817 56.162 32.527 1.00 15.26 173 LEU F N 1
ATOM 944 C CA . LEU A 1 127 ? -4.612 55.022 32.134 1.00 15.42 173 LEU F CA 1
ATOM 945 C C . LEU A 1 127 ? -4.202 54.680 30.711 1.00 17.24 173 LEU F C 1
ATOM 946 O O . LEU A 1 127 ? -4.208 55.552 29.839 1.00 17.45 173 LEU F O 1
ATOM 951 N N . ILE A 1 128 ? -3.840 53.422 30.486 1.00 14.95 174 ILE F N 1
ATOM 952 C CA . ILE A 1 128 ? -3.501 52.932 29.159 1.00 15.00 174 ILE F CA 1
ATOM 953 C C . ILE A 1 128 ? -4.486 51.847 28.785 1.00 14.91 174 ILE F C 1
ATOM 954 O O . ILE A 1 128 ? -4.676 50.895 29.530 1.00 16.31 174 ILE F O 1
ATOM 959 N N . VAL A 1 129 ? -5.135 52.029 27.638 1.00 14.84 175 VAL F N 1
ATOM 960 C CA . VAL A 1 129 ? -6.032 51.041 27.067 1.00 15.25 175 VAL F CA 1
ATOM 961 C C . VAL A 1 129 ? -5.455 50.660 25.708 1.00 14.19 175 VAL F C 1
ATOM 962 O O . VAL A 1 129 ? -5.279 51.524 24.854 1.00 15.82 175 VAL F O 1
ATOM 966 N N . VAL A 1 130 ? -5.117 49.389 25.519 1.00 14.60 176 VAL F N 1
ATOM 967 C CA . VAL A 1 130 ? -4.452 48.966 24.289 1.00 14.55 176 VAL F CA 1
ATOM 968 C C . VAL A 1 130 ? -4.974 47.628 23.781 1.00 13.32 176 VAL F C 1
ATOM 969 O O . VAL A 1 130 ? -5.036 46.648 24.513 1.00 14.24 176 VAL F O 1
ATOM 973 N N . GLN A 1 131 ? -5.335 47.609 22.502 1.00 13.81 177 GLN F N 1
ATOM 974 C CA . GLN A 1 131 ? -5.921 46.444 21.862 1.00 13.58 177 GLN F CA 1
ATOM 975 C C . GLN A 1 131 ? -4.851 45.393 21.581 1.00 14.62 177 GLN F C 1
ATOM 976 O O . GLN A 1 131 ? -3.795 45.718 21.034 1.00 16.34 177 GLN F O 1
ATOM 982 N N . LEU A 1 132 ? -5.141 44.144 21.943 1.00 13.42 178 LEU F N 1
ATOM 983 C CA . LEU A 1 132 ? -4.253 43.006 21.691 1.00 14.36 178 LEU F CA 1
ATOM 984 C C . LEU A 1 132 ? -4.693 42.117 20.541 1.00 14.89 178 LEU F C 1
ATOM 985 O O . LEU A 1 132 ? -3.865 41.431 19.948 1.00 15.70 178 LEU F O 1
ATOM 990 N N . THR A 1 133 ? -5.988 42.085 20.260 1.00 13.89 179 THR F N 1
ATOM 991 C CA . THR A 1 133 ? -6.506 41.276 19.171 1.00 14.91 179 THR F CA 1
ATOM 992 C C . THR A 1 133 ? -7.477 42.106 18.354 1.00 15.55 179 THR F C 1
ATOM 993 O O . THR A 1 133 ? -8.160 42.964 18.896 1.00 15.86 179 THR F O 1
ATOM 997 N N . PRO A 1 134 ? -7.531 41.859 17.042 1.00 17.37 180 PRO F N 1
ATOM 998 C CA . PRO A 1 134 ? -8.405 42.622 16.168 1.00 17.80 180 PRO F CA 1
ATOM 999 C C . PRO A 1 134 ? -9.865 42.193 16.293 1.00 18.44 180 PRO F C 1
ATOM 1000 O O . PRO A 1 134 ? -10.174 41.097 16.751 1.00 21.99 180 PRO F O 1
ATOM 1004 N N . GLY A 1 135 ? -10.760 43.074 15.882 1.00 19.14 181 GLY F N 1
ATOM 1005 C CA . GLY A 1 135 ? -12.176 42.764 15.893 1.00 17.72 181 GLY F CA 1
ATOM 1006 C C . GLY A 1 135 ? -12.944 43.744 15.046 1.00 18.20 181 GLY F C 1
ATOM 1007 O O . GLY A 1 135 ? -12.377 44.659 14.452 1.00 19.48 181 GLY F O 1
ATOM 1008 N N . TYR A 1 136 ? -14.247 43.542 14.994 1.00 16.77 182 TYR F N 1
ATOM 1009 C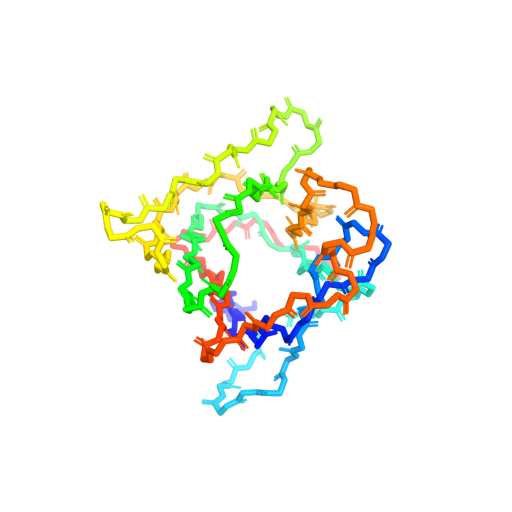 CA . TYR A 1 136 ? -15.113 44.415 14.250 1.00 18.04 182 TYR F CA 1
ATOM 1010 C C . TYR A 1 136 ? -14.969 45.849 14.751 1.00 17.50 182 TYR F C 1
ATOM 1011 O O . TYR A 1 136 ? -14.967 46.075 15.957 1.00 16.98 182 TYR F O 1
ATOM 1020 N N . CYS A 1 137 ? -14.855 46.802 13.825 1.00 17.83 183 CYS F N 1
ATOM 1021 C CA . CYS A 1 137 ? -14.863 48.226 14.159 1.00 20.04 183 CYS F CA 1
ATOM 1022 C C . CYS A 1 137 ? -16.117 48.875 13.626 1.00 20.52 183 CYS F C 1
ATOM 1023 O O . CYS A 1 137 ? -16.4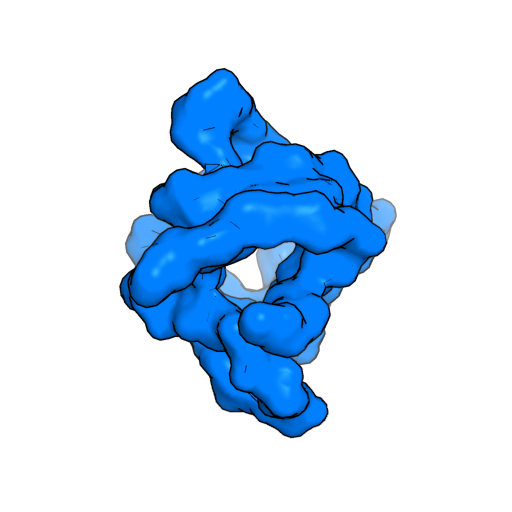96 48.636 12.481 1.00 21.28 183 CYS F O 1
ATOM 1026 N N . ALA A 1 138 ? -16.746 49.707 14.452 1.00 21.80 184 ALA F N 1
ATOM 1027 C CA . ALA A 1 138 ? -17.899 50.493 14.027 1.00 25.91 184 ALA F CA 1
ATOM 1028 C C . ALA A 1 138 ? -17.472 51.512 12.970 1.00 28.78 184 ALA F C 1
ATOM 1029 O O . ALA A 1 138 ? -16.365 52.051 13.045 1.00 30.99 184 ALA F O 1
ATOM 1031 N N . PRO A 1 139 ? -18.339 51.774 11.977 1.00 29.74 185 PRO F N 1
ATOM 1032 C CA . PRO A 1 139 ? -18.091 52.821 10.978 1.00 30.44 185 PRO F CA 1
ATOM 1033 C C . PRO A 1 139 ? -17.717 54.178 11.580 1.00 33.44 185 PRO F C 1
ATOM 1034 O O . PRO A 1 139 ? -18.101 54.484 12.710 1.00 36.58 185 PRO F O 1
#

Nearest PDB structures (foldseek):
  2hew-assembly1_F  TM=1.008E+00  e=8.689E-25  Mus musculus
  2hey-assembly1_F  TM=9.624E-01  e=4.329E-21  Mus musculus
  2hev-assembly1_F  TM=8.458E-01  e=1.145E-0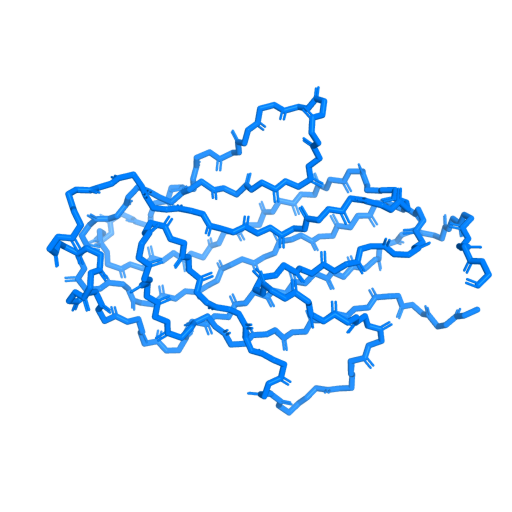9  Homo sapiens
  1o91-assembly1_C  TM=6.933E-01  e=1.003E-03  Mus musculus
  6v4a-assembly1_E  TM=4.862E-01  e=2.780E-01  Desulfofustis sp. PB-SRB1

Foldseek 3Di:
DDWAKAKWAQFAFAPFWTATHSPDPDDHPFDADPRWTFDFWWAKKKKWKKWFKPAQWFKWWFWAPVDGTDTFDAPPVSGMGTDIDIDTHHGGTIITMGTDDDRVCRRPMGIHRIIIMITGDDGGDGDD